Protein AF-A0A3A4ZFB1-F1 (afdb_monomer)

Solvent-accessible surface area (backbone atoms only — not comparable to full-atom values): 3448 Å² total; per-residue (Å²): 115,69,64,61,54,53,51,52,53,49,52,50,52,54,52,48,50,53,51,44,49,50,34,48,47,34,65,73,72,59,76,56,89,60,61,69,59,35,53,48,51,45,51,52,49,50,52,51,50,51,51,52,52,50,49,58,55,58,78,73,107

Radius of gyration: 14.43 Å; Cα contacts (8 Å, |Δi|>4): 16; chains: 1; bounding box: 36×13×41 Å

Organism: NCBI:txid2053526

Secondary structure (DSSP, 8-state):
-HHHHHHHHHHHHHHHHHHHHHHHHHHHHT--S-HHHHHHHHHHHHHHHHHHHHHHHHTT-

Mean predicted aligned error: 4.28 Å

pLDDT: mean 91.56, std 8.44, range [56.12, 97.81]

Structure (mmCIF, N/CA/C/O backbone):
data_AF-A0A3A4ZFB1-F1
#
_entry.id   AF-A0A3A4ZFB1-F1
#
loop_
_atom_site.group_PDB
_atom_site.id
_atom_site.type_symbol
_atom_site.label_atom_id
_atom_site.label_alt_id
_atom_site.label_comp_id
_atom_site.label_asym_id
_atom_site.label_entity_id
_atom_site.label_seq_id
_atom_site.pdbx_PDB_ins_code
_atom_site.Cartn_x
_atom_site.Cartn_y
_atom_site.Cartn_z
_atom_site.occupancy
_atom_site.B_iso_or_equiv
_atom_site.auth_seq_id
_atom_site.auth_comp_id
_atom_site.auth_asym_id
_atom_site.auth_atom_id
_atom_site.pdbx_PDB_model_num
ATOM 1 N N . MET A 1 1 ? -2.461 -1.243 26.738 1.00 60.84 1 MET A N 1
ATOM 2 C CA . MET A 1 1 ? -2.778 -2.028 25.517 1.00 60.84 1 MET A CA 1
ATOM 3 C C . MET A 1 1 ? -3.184 -1.177 24.302 1.00 60.84 1 MET A C 1
ATOM 5 O O . MET A 1 1 ? -2.773 -1.512 23.200 1.00 60.84 1 MET A O 1
ATOM 9 N N . MET A 1 2 ? -3.951 -0.081 24.452 1.00 73.00 2 MET A N 1
ATOM 10 C CA . MET A 1 2 ? -4.383 0.758 23.308 1.00 73.00 2 MET A CA 1
ATOM 11 C C . MET A 1 2 ? -3.243 1.496 22.589 1.00 73.00 2 MET A C 1
ATOM 13 O O . MET A 1 2 ? -3.277 1.620 21.370 1.00 73.00 2 MET A O 1
ATOM 17 N N . ILE A 1 3 ? -2.235 1.968 23.328 1.00 89.50 3 ILE A N 1
ATOM 18 C CA . ILE A 1 3 ? -1.114 2.741 22.765 1.00 89.50 3 ILE A CA 1
ATOM 19 C C . ILE A 1 3 ? -0.276 1.875 21.817 1.00 89.50 3 ILE A C 1
ATOM 21 O O . ILE A 1 3 ? -0.019 2.287 20.693 1.00 89.50 3 ILE A O 1
ATOM 25 N N . LEU A 1 4 ? 0.049 0.641 22.218 1.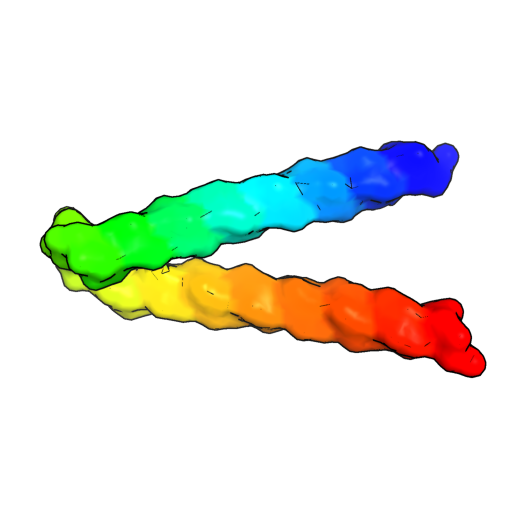00 92.44 4 LEU A N 1
ATOM 26 C CA . LEU A 1 4 ? 0.804 -0.293 21.380 1.00 92.44 4 LEU A CA 1
ATOM 27 C C . LEU A 1 4 ? 0.074 -0.606 20.067 1.00 92.44 4 LEU A C 1
ATOM 29 O O . LEU A 1 4 ? 0.694 -0.587 19.014 1.00 92.44 4 LEU A O 1
ATOM 33 N N . LYS A 1 5 ? -1.249 -0.824 20.112 1.00 88.69 5 LYS A N 1
ATOM 34 C CA . LYS A 1 5 ? -2.057 -1.048 18.901 1.00 88.69 5 LYS A CA 1
ATOM 35 C C . LYS A 1 5 ? -2.003 0.150 17.951 1.00 88.69 5 LYS A C 1
ATOM 37 O O . LYS A 1 5 ? -1.835 -0.042 16.756 1.00 88.69 5 LYS A O 1
ATOM 42 N N . LYS A 1 6 ? -2.097 1.374 18.482 1.00 89.25 6 LYS A N 1
ATOM 43 C CA . LYS A 1 6 ? -1.996 2.606 17.684 1.00 89.25 6 LYS A CA 1
ATOM 44 C C . LYS A 1 6 ? -0.612 2.776 17.058 1.00 89.25 6 LYS A C 1
ATOM 46 O O . LYS A 1 6 ? -0.534 3.103 15.882 1.00 89.25 6 LYS A O 1
ATOM 51 N N . ILE A 1 7 ? 0.455 2.518 17.818 1.00 95.44 7 ILE A N 1
ATOM 52 C CA . ILE A 1 7 ? 1.833 2.558 17.307 1.00 95.44 7 ILE A CA 1
ATOM 53 C C . ILE A 1 7 ? 2.010 1.518 16.201 1.00 95.44 7 ILE A C 1
ATOM 55 O O . ILE A 1 7 ? 2.535 1.842 15.145 1.00 95.44 7 ILE A O 1
ATOM 59 N N . LEU A 1 8 ? 1.518 0.295 16.403 1.00 94.44 8 LEU A N 1
ATOM 60 C CA . LEU A 1 8 ? 1.636 -0.776 15.417 1.00 94.44 8 LEU A CA 1
ATOM 61 C C . LEU A 1 8 ? 0.870 -0.453 14.126 1.00 94.44 8 LEU A C 1
ATOM 63 O O . LEU A 1 8 ? 1.405 -0.639 13.039 1.00 94.44 8 LEU A O 1
ATOM 67 N N . SER A 1 9 ? -0.345 0.097 14.235 1.00 92.50 9 SER A N 1
ATOM 68 C CA . SER A 1 9 ? -1.090 0.611 13.079 1.00 92.50 9 SER A CA 1
ATOM 69 C C . SER A 1 9 ? -0.345 1.741 12.371 1.00 92.50 9 SER A C 1
ATOM 71 O O . SER A 1 9 ? -0.307 1.757 11.148 1.00 92.50 9 SER A O 1
ATOM 73 N N . PHE A 1 10 ? 0.257 2.669 13.115 1.00 94.81 10 PHE A N 1
ATOM 74 C CA . PHE A 1 10 ? 1.018 3.773 12.536 1.00 94.81 10 PHE A CA 1
ATOM 75 C C . PHE A 1 10 ? 2.259 3.276 11.784 1.00 94.81 10 PHE A C 1
ATOM 77 O O . PHE A 1 10 ? 2.461 3.651 10.635 1.00 94.81 10 PHE A O 1
ATOM 84 N N . VAL A 1 11 ? 3.043 2.383 12.394 1.00 96.75 11 VAL A N 1
ATOM 85 C CA . VAL A 1 11 ? 4.220 1.769 11.761 1.00 96.75 11 VAL A CA 1
ATOM 86 C C . VAL A 1 11 ? 3.823 1.010 10.497 1.00 96.75 11 VAL A C 1
ATOM 88 O O . VAL A 1 11 ? 4.474 1.171 9.472 1.00 96.75 11 VAL A O 1
ATOM 91 N N . LEU A 1 12 ? 2.731 0.238 10.539 1.00 95.25 12 LEU A N 1
ATOM 92 C CA . LEU A 1 12 ? 2.217 -0.468 9.365 1.00 95.25 12 LEU A CA 1
ATOM 93 C C . LEU A 1 12 ? 1.858 0.498 8.226 1.00 95.25 12 LEU A C 1
ATOM 95 O O . LEU A 1 12 ? 2.237 0.251 7.088 1.00 95.25 12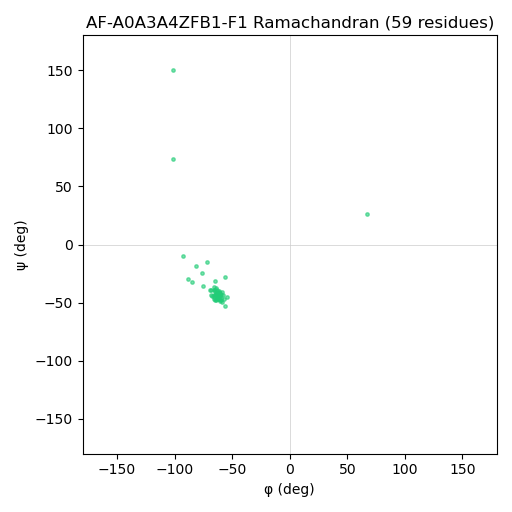 LEU A O 1
ATOM 99 N N . ILE A 1 13 ? 1.162 1.599 8.530 1.00 96.38 13 ILE A N 1
ATOM 100 C CA . ILE A 1 13 ? 0.796 2.615 7.532 1.00 96.38 13 ILE A CA 1
ATOM 101 C C . ILE A 1 13 ? 2.052 3.232 6.912 1.00 96.38 13 ILE A C 1
ATOM 103 O O . ILE A 1 13 ? 2.138 3.331 5.695 1.00 96.38 13 ILE A O 1
ATOM 107 N N . VAL A 1 14 ? 3.032 3.621 7.732 1.00 97.44 14 VAL A N 1
ATOM 108 C CA . VAL A 1 14 ? 4.283 4.215 7.239 1.00 97.44 14 VAL A CA 1
ATOM 109 C C . VAL A 1 14 ? 5.045 3.232 6.348 1.00 97.44 14 VAL A C 1
ATOM 111 O O . VAL A 1 14 ? 5.524 3.629 5.291 1.00 97.44 14 VAL A O 1
ATOM 114 N N . LEU A 1 15 ? 5.122 1.954 6.730 1.00 97.12 15 LEU A N 1
ATOM 115 C CA . LEU A 1 15 ? 5.777 0.925 5.919 1.00 97.12 15 LEU A CA 1
ATOM 116 C C . LEU A 1 15 ? 5.080 0.713 4.572 1.00 97.12 15 LEU A C 1
ATOM 118 O O . LEU A 1 15 ? 5.763 0.648 3.556 1.00 97.12 15 LEU A O 1
ATOM 122 N N . LEU A 1 16 ? 3.746 0.640 4.554 1.00 97.12 16 LEU A N 1
ATOM 123 C CA . LEU A 1 16 ? 2.984 0.510 3.309 1.00 97.12 16 LEU A CA 1
ATOM 124 C C . LEU A 1 16 ? 3.182 1.722 2.395 1.00 97.12 16 LEU A C 1
ATOM 126 O O . LEU A 1 16 ? 3.407 1.546 1.208 1.00 97.12 16 LEU A O 1
ATOM 130 N N . LEU A 1 17 ? 3.190 2.939 2.946 1.00 97.81 17 LEU A N 1
ATOM 131 C CA . LEU A 1 17 ? 3.425 4.154 2.159 1.00 97.81 17 LEU A CA 1
ATOM 132 C C . LEU A 1 17 ? 4.835 4.212 1.563 1.00 97.81 17 LEU A C 1
ATOM 134 O O . LEU A 1 17 ? 4.995 4.656 0.431 1.00 97.81 17 LEU A O 1
ATOM 138 N N . LEU A 1 18 ? 5.855 3.774 2.307 1.00 97.81 18 LEU A N 1
ATOM 139 C CA . LEU A 1 18 ? 7.222 3.689 1.783 1.00 97.81 18 LEU A CA 1
ATOM 140 C C . LEU A 1 18 ? 7.335 2.640 0.673 1.00 97.81 18 LEU A C 1
ATOM 142 O O . LEU A 1 18 ? 8.031 2.873 -0.311 1.00 97.81 18 LEU A O 1
ATOM 146 N N . LEU A 1 19 ? 6.642 1.510 0.825 1.00 96.50 19 LEU A N 1
ATOM 147 C CA . LEU A 1 19 ? 6.614 0.450 -0.176 1.00 96.50 19 LEU A CA 1
ATOM 148 C C . LEU A 1 19 ? 5.879 0.895 -1.452 1.00 96.50 19 LEU A C 1
ATOM 150 O O . LEU A 1 19 ? 6.392 0.693 -2.546 1.00 96.50 19 LEU A O 1
ATOM 154 N N . ASP A 1 20 ? 4.731 1.561 -1.313 1.00 97.19 20 ASP A N 1
ATOM 155 C CA . ASP A 1 20 ? 3.981 2.129 -2.439 1.00 97.19 20 ASP A CA 1
ATOM 156 C C . ASP A 1 20 ? 4.781 3.218 -3.156 1.00 97.19 20 ASP A C 1
ATOM 158 O O . ASP A 1 20 ? 4.752 3.299 -4.381 1.00 97.19 20 ASP A O 1
ATOM 162 N N . TYR A 1 21 ? 5.507 4.051 -2.402 1.00 96.31 21 TYR A N 1
ATOM 163 C CA . TYR A 1 21 ? 6.390 5.060 -2.978 1.00 96.31 21 TYR A CA 1
ATOM 164 C C . TYR A 1 21 ? 7.493 4.418 -3.820 1.00 96.31 21 TYR A C 1
ATOM 166 O O . TYR A 1 21 ? 7.699 4.851 -4.947 1.00 96.31 21 TYR A O 1
ATOM 174 N N . ALA A 1 22 ? 8.161 3.382 -3.302 1.00 94.69 22 ALA A N 1
ATOM 175 C CA . ALA A 1 22 ? 9.195 2.663 -4.044 1.00 94.69 22 ALA A CA 1
ATOM 176 C C . ALA A 1 22 ? 8.630 2.028 -5.324 1.00 94.69 22 ALA A C 1
ATOM 178 O O . ALA A 1 22 ? 9.149 2.277 -6.405 1.00 94.69 22 ALA A O 1
ATOM 179 N N . ALA A 1 23 ? 7.499 1.323 -5.223 1.00 94.88 23 ALA A N 1
ATOM 180 C CA . ALA A 1 23 ? 6.863 0.700 -6.381 1.00 94.88 23 ALA A CA 1
ATOM 181 C C . ALA A 1 23 ? 6.428 1.724 -7.442 1.00 94.88 23 ALA A C 1
ATOM 183 O O . ALA A 1 23 ? 6.573 1.499 -8.642 1.00 94.88 23 ALA A O 1
ATOM 184 N N . LEU A 1 24 ? 5.901 2.878 -7.019 1.00 95.50 24 LEU A N 1
ATOM 185 C CA . LEU A 1 24 ? 5.545 3.960 -7.937 1.00 95.50 24 LEU A CA 1
ATOM 186 C C . LEU A 1 24 ? 6.773 4.624 -8.558 1.00 95.50 24 LEU A C 1
ATOM 188 O O . LEU A 1 24 ? 6.726 4.967 -9.739 1.00 95.50 24 LEU A O 1
ATOM 192 N N . ASP A 1 25 ? 7.848 4.818 -7.798 1.00 94.94 25 ASP A N 1
ATOM 193 C CA . ASP A 1 25 ? 9.110 5.339 -8.323 1.00 94.94 25 ASP A CA 1
ATOM 194 C C . ASP A 1 25 ? 9.637 4.412 -9.419 1.00 94.94 25 ASP A C 1
ATOM 196 O O . ASP A 1 25 ? 9.854 4.859 -10.544 1.00 94.94 25 ASP A O 1
ATOM 200 N N . ASP A 1 26 ? 9.689 3.108 -9.156 1.00 94.06 26 ASP A N 1
ATOM 201 C CA . ASP A 1 26 ? 10.138 2.100 -10.115 1.00 94.06 26 ASP A CA 1
ATOM 202 C C . ASP A 1 26 ? 9.243 2.040 -11.369 1.00 94.06 26 ASP A C 1
ATOM 204 O O . ASP A 1 26 ? 9.751 2.023 -12.497 1.00 94.06 26 ASP A O 1
ATOM 208 N N . ILE A 1 27 ? 7.913 2.116 -11.209 1.00 92.88 27 ILE A N 1
ATOM 209 C C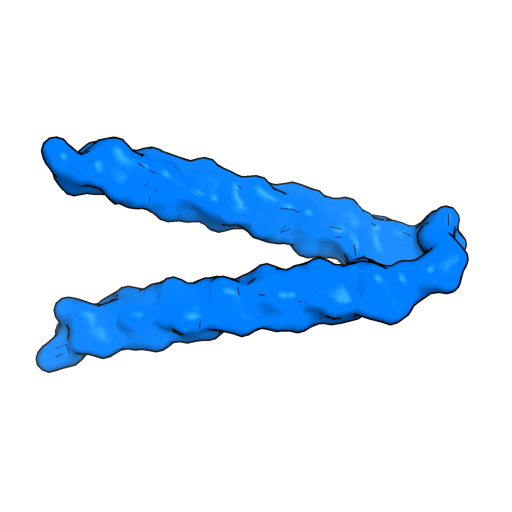A . ILE A 1 27 ? 6.962 2.184 -12.335 1.00 92.88 27 ILE A CA 1
ATOM 210 C C . ILE A 1 27 ? 7.149 3.463 -13.167 1.00 92.88 27 ILE A C 1
ATOM 212 O O . ILE A 1 27 ? 7.054 3.418 -14.394 1.00 92.88 27 ILE A O 1
ATOM 216 N N . THR A 1 28 ? 7.348 4.617 -12.523 1.00 93.19 28 THR A N 1
ATOM 217 C CA . THR A 1 28 ? 7.340 5.930 -13.200 1.00 93.19 28 THR A CA 1
ATOM 218 C C . THR A 1 28 ? 8.680 6.299 -13.820 1.00 93.19 28 THR A C 1
ATOM 220 O O . THR A 1 28 ? 8.711 6.948 -14.866 1.00 93.19 28 THR A O 1
ATOM 223 N N . THR A 1 29 ? 9.781 5.869 -13.211 1.00 92.00 29 THR A N 1
ATOM 224 C CA . THR A 1 29 ? 11.137 6.044 -13.742 1.00 92.00 29 THR A CA 1
ATOM 225 C C . THR A 1 29 ? 11.487 4.989 -14.789 1.00 92.00 29 THR A C 1
ATOM 227 O O . THR A 1 29 ? 12.401 5.201 -15.586 1.00 92.00 29 THR A O 1
ATOM 230 N N . GLY A 1 30 ? 10.747 3.874 -14.823 1.00 83.81 30 GLY A N 1
ATOM 231 C CA . GLY A 1 30 ? 11.034 2.735 -15.692 1.00 83.81 30 GLY A CA 1
ATOM 232 C C . GLY A 1 30 ? 12.331 2.021 -15.312 1.00 83.81 30 GLY A C 1
ATOM 233 O O . GLY A 1 30 ? 12.988 1.439 -16.175 1.00 83.81 30 GLY A O 1
ATOM 234 N N . ASN A 1 31 ? 12.723 2.125 -14.040 1.00 82.06 31 ASN A N 1
ATOM 235 C CA . ASN A 1 31 ? 13.974 1.594 -13.510 1.00 82.06 31 ASN A CA 1
ATOM 236 C C . ASN A 1 31 ? 13.924 0.065 -13.316 1.00 82.06 31 ASN A C 1
ATOM 238 O O . ASN A 1 31 ? 14.957 -0.599 -13.377 1.00 82.06 31 ASN A O 1
ATOM 242 N N . GLU A 1 32 ? 12.725 -0.503 -13.156 1.00 80.38 32 GLU A N 1
ATOM 243 C C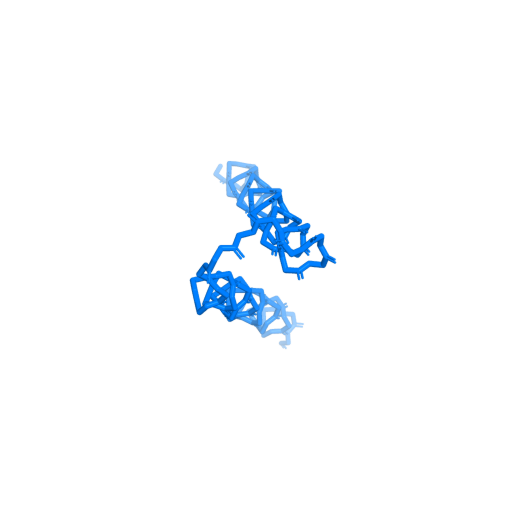A . GLU A 1 32 ? 12.497 -1.942 -12.993 1.00 80.38 32 GLU A CA 1
ATOM 244 C C . GLU A 1 32 ? 12.007 -2.633 -14.272 1.00 80.38 32 GLU A C 1
ATOM 246 O O . GLU A 1 32 ? 11.297 -2.069 -15.109 1.00 80.38 32 GLU A O 1
ATOM 251 N N . ILE A 1 33 ? 12.361 -3.914 -14.400 1.00 74.06 33 ILE A N 1
ATOM 252 C CA . ILE A 1 33 ? 11.926 -4.765 -15.518 1.00 74.06 33 ILE A CA 1
ATOM 253 C C . ILE A 1 33 ? 10.591 -5.440 -15.174 1.00 74.06 33 ILE A C 1
ATOM 255 O O . ILE A 1 33 ? 9.790 -5.728 -16.069 1.00 74.06 33 ILE A O 1
ATOM 259 N N . ASN A 1 34 ? 10.322 -5.698 -13.888 1.00 84.88 34 ASN A N 1
ATOM 260 C CA . ASN A 1 34 ? 9.161 -6.479 -13.467 1.00 84.88 34 ASN A CA 1
ATOM 261 C C . ASN A 1 34 ? 7.995 -5.632 -12.939 1.00 84.88 34 ASN A C 1
ATOM 263 O O . ASN A 1 34 ? 7.636 -5.686 -11.764 1.00 84.88 34 ASN A O 1
ATOM 267 N N . TYR A 1 35 ? 7.299 -4.958 -13.852 1.00 89.38 35 TYR A N 1
ATOM 268 C CA . TYR A 1 35 ? 6.095 -4.184 -13.529 1.00 89.38 35 TYR A CA 1
ATOM 269 C C . TYR A 1 35 ? 4.984 -4.995 -12.843 1.00 89.38 35 TYR A C 1
ATOM 271 O O . TYR A 1 35 ? 4.189 -4.432 -12.094 1.00 89.38 35 TYR A O 1
ATOM 279 N N . TYR A 1 36 ? 4.896 -6.311 -13.074 1.00 93.44 36 TYR A N 1
ATOM 280 C CA . TYR A 1 36 ? 3.859 -7.133 -12.443 1.00 93.44 36 TYR A CA 1
ATOM 281 C C . TYR A 1 36 ? 4.006 -7.182 -10.923 1.00 93.44 36 TYR A C 1
ATOM 283 O O . TYR A 1 36 ? 2.996 -7.183 -10.221 1.00 93.44 36 TYR A O 1
ATOM 291 N N . LEU A 1 37 ? 5.243 -7.226 -10.421 1.00 91.81 37 LEU A N 1
ATOM 292 C CA . LEU A 1 37 ? 5.507 -7.235 -8.987 1.00 91.81 37 LEU A CA 1
ATOM 293 C C . LEU A 1 37 ? 5.142 -5.884 -8.364 1.00 91.81 37 LEU A C 1
ATOM 295 O O . LEU A 1 37 ? 4.433 -5.862 -7.359 1.00 91.81 37 LEU A O 1
ATOM 299 N N . GLU A 1 38 ? 5.509 -4.782 -9.017 1.00 93.12 38 GLU A N 1
ATOM 300 C CA . GLU A 1 38 ? 5.184 -3.432 -8.544 1.00 93.12 38 GLU A CA 1
ATOM 301 C C . GLU A 1 38 ? 3.672 -3.177 -8.490 1.00 93.12 38 GLU A C 1
ATOM 303 O O . GLU A 1 38 ? 3.132 -2.729 -7.477 1.00 93.12 38 GLU A O 1
ATOM 308 N N . TYR A 1 39 ? 2.930 -3.555 -9.535 1.00 95.00 39 TYR A N 1
ATOM 309 C CA . TYR A 1 39 ? 1.468 -3.445 -9.508 1.00 95.00 39 TYR A CA 1
ATOM 310 C C . TYR A 1 39 ? 0.824 -4.365 -8.462 1.00 95.00 39 TYR A C 1
ATOM 312 O O . TYR A 1 39 ? -0.215 -4.017 -7.896 1.00 95.00 39 TYR A O 1
ATOM 320 N N . LEU A 1 40 ? 1.423 -5.525 -8.178 1.00 96.06 40 LEU A N 1
ATOM 321 C CA . LEU A 1 40 ? 0.946 -6.426 -7.130 1.00 96.06 40 LEU A CA 1
ATOM 322 C C . LEU A 1 40 ? 1.155 -5.821 -5.738 1.00 96.06 40 LEU A C 1
ATOM 324 O O . LEU A 1 40 ? 0.254 -5.929 -4.903 1.00 96.06 40 LEU A O 1
ATOM 328 N N . ILE A 1 41 ? 2.286 -5.147 -5.505 1.00 95.38 41 ILE A N 1
ATOM 329 C CA . ILE A 1 41 ? 2.547 -4.378 -4.281 1.00 95.38 41 ILE A CA 1
ATOM 330 C C . ILE A 1 41 ? 1.446 -3.336 -4.069 1.00 95.38 41 ILE A C 1
ATOM 332 O O . ILE A 1 41 ? 0.789 -3.342 -3.024 1.00 95.38 41 ILE A O 1
ATOM 336 N N . LEU A 1 42 ? 1.171 -2.513 -5.086 1.00 96.56 42 LEU A N 1
ATOM 337 C CA . LEU A 1 42 ? 0.145 -1.471 -5.005 1.00 96.56 42 LEU A CA 1
ATOM 338 C C . LEU A 1 42 ? -1.252 -2.055 -4.760 1.00 96.56 42 LEU A C 1
ATOM 340 O O . LEU A 1 42 ? -2.016 -1.540 -3.941 1.00 96.56 42 LEU A O 1
ATOM 344 N N . LEU A 1 43 ? -1.594 -3.163 -5.423 1.00 97.62 43 LEU A N 1
ATOM 345 C CA . LEU A 1 43 ? -2.881 -3.836 -5.237 1.00 97.62 43 LEU A CA 1
ATOM 346 C C . LEU A 1 43 ? -3.035 -4.411 -3.819 1.00 97.62 43 LEU A C 1
ATOM 348 O O . LEU A 1 43 ? -4.118 -4.332 -3.222 1.00 97.62 43 LEU A O 1
ATOM 352 N N . ALA A 1 44 ? -1.963 -4.981 -3.266 1.00 96.44 44 ALA A N 1
ATOM 353 C CA . ALA A 1 44 ? -1.942 -5.496 -1.903 1.00 96.44 44 ALA A CA 1
ATOM 354 C C . ALA A 1 44 ? -2.108 -4.361 -0.882 1.00 96.44 44 ALA A C 1
ATOM 356 O O . ALA A 1 44 ? -2.961 -4.460 0.005 1.00 96.44 44 ALA A O 1
ATOM 357 N N . SER A 1 45 ? -1.364 -3.262 -1.044 1.00 96.38 45 SER A N 1
ATOM 358 C CA . SER A 1 45 ? -1.474 -2.076 -0.190 1.00 96.38 45 SER A CA 1
ATOM 359 C C . SER A 1 45 ? -2.880 -1.471 -0.237 1.00 96.38 45 SER A C 1
ATOM 361 O O . SER A 1 45 ? -3.523 -1.291 0.804 1.00 96.38 45 SER A O 1
ATOM 363 N N . PHE A 1 46 ? -3.434 -1.287 -1.441 1.00 97.44 46 PHE A N 1
ATOM 364 C CA . PHE A 1 46 ? -4.804 -0.813 -1.641 1.00 97.44 46 PHE A CA 1
ATOM 365 C C . PHE A 1 46 ? -5.829 -1.680 -0.898 1.00 97.44 46 PHE A C 1
ATOM 367 O O . PHE A 1 46 ? -6.703 -1.161 -0.201 1.00 97.44 46 PHE A O 1
ATOM 374 N N . SER A 1 47 ? -5.701 -3.006 -0.992 1.00 97.56 47 SER A N 1
ATOM 375 C CA . SER A 1 47 ? -6.599 -3.949 -0.315 1.00 97.56 47 SER A CA 1
ATOM 376 C C . SER A 1 47 ? -6.516 -3.828 1.211 1.00 97.56 47 SER A C 1
ATOM 378 O O . SER A 1 47 ? -7.544 -3.834 1.894 1.00 97.56 47 SER A O 1
ATOM 380 N N . ILE A 1 48 ? -5.307 -3.669 1.763 1.00 96.50 48 ILE A N 1
ATOM 381 C CA . ILE A 1 48 ? -5.100 -3.478 3.205 1.00 96.50 48 ILE A CA 1
ATOM 382 C C . ILE A 1 48 ? -5.736 -2.163 3.666 1.00 96.50 48 ILE A C 1
ATOM 384 O O . ILE A 1 48 ? -6.504 -2.163 4.635 1.00 96.50 48 ILE A O 1
ATOM 388 N N . PHE A 1 49 ? -5.487 -1.060 2.956 1.00 96.62 49 PHE A N 1
ATOM 389 C CA . PHE A 1 49 ? -6.091 0.230 3.282 1.00 96.62 49 PHE A CA 1
ATOM 390 C C . PHE A 1 49 ? -7.616 0.199 3.169 1.00 96.62 49 PHE A C 1
ATOM 392 O O . PHE A 1 49 ? -8.293 0.684 4.076 1.00 96.62 49 PHE A O 1
ATOM 399 N N . ALA A 1 50 ? -8.176 -0.437 2.137 1.00 97.00 50 ALA A N 1
ATOM 400 C CA . ALA A 1 50 ? -9.620 -0.595 1.985 1.00 97.00 50 ALA A CA 1
ATOM 401 C C . ALA A 1 50 ? -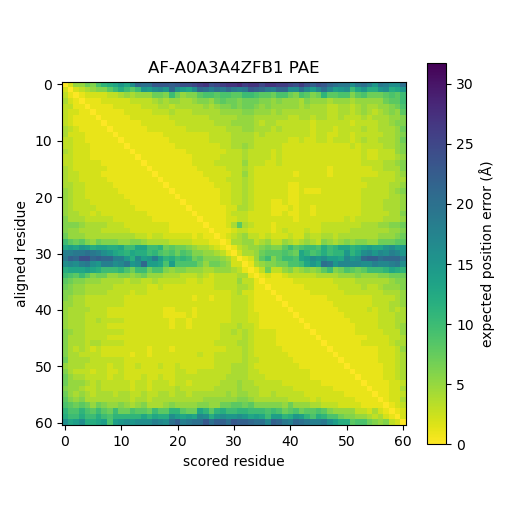10.247 -1.325 3.186 1.00 97.00 50 ALA A C 1
ATOM 403 O O . ALA A 1 50 ? -11.261 -0.877 3.726 1.00 97.00 50 ALA A O 1
ATOM 404 N N . ILE A 1 51 ? -9.616 -2.402 3.672 1.00 96.25 51 ILE A N 1
ATOM 405 C CA . ILE A 1 51 ? -10.069 -3.132 4.867 1.00 96.25 51 ILE A CA 1
ATOM 406 C C . ILE A 1 51 ? -9.960 -2.261 6.127 1.00 96.25 51 ILE A C 1
ATOM 408 O O . ILE A 1 51 ? -10.877 -2.263 6.954 1.00 96.25 51 ILE A O 1
ATOM 412 N N . MET A 1 52 ? -8.857 -1.526 6.299 1.00 93.62 52 MET A N 1
ATOM 413 C CA . MET A 1 52 ? -8.663 -0.634 7.449 1.00 93.62 52 MET A CA 1
ATOM 414 C C . MET A 1 52 ? -9.715 0.477 7.486 1.00 93.62 52 MET A C 1
ATOM 416 O O . MET A 1 52 ? -10.321 0.716 8.531 1.00 93.62 52 MET A O 1
ATOM 420 N N . ILE A 1 53 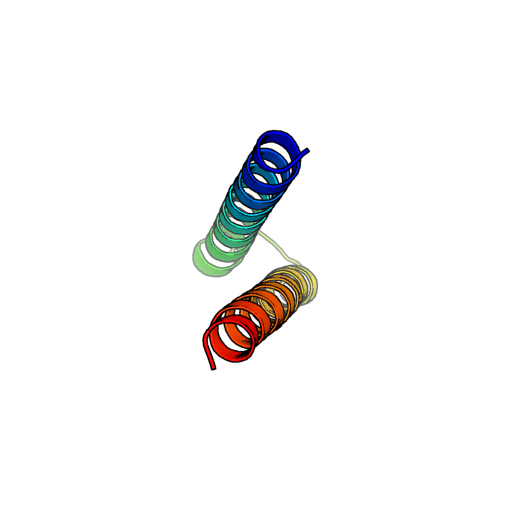? -9.974 1.108 6.340 1.00 94.44 53 ILE A N 1
ATOM 421 C CA . ILE A 1 53 ? -10.988 2.151 6.176 1.00 94.44 53 ILE A CA 1
ATOM 422 C C . ILE A 1 53 ? -12.385 1.579 6.438 1.00 94.44 53 ILE A C 1
ATOM 424 O O . ILE A 1 53 ? -13.149 2.156 7.212 1.00 94.44 53 ILE 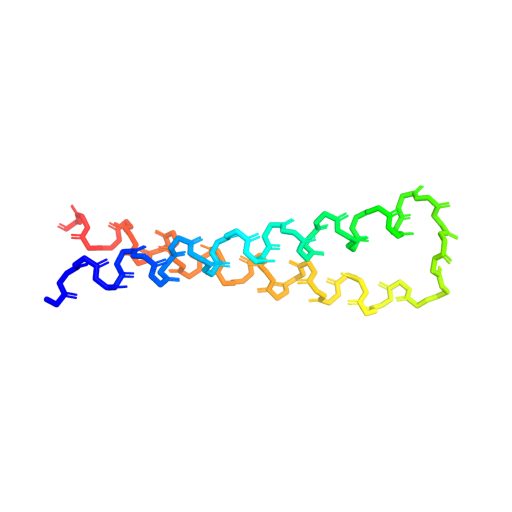A O 1
ATOM 428 N N . TYR A 1 54 ? -12.711 0.416 5.864 1.00 96.25 54 TYR A N 1
ATOM 429 C CA . TYR A 1 54 ? -13.993 -0.253 6.094 1.00 96.25 54 TYR A CA 1
ATOM 430 C C . TYR A 1 54 ? -14.235 -0.531 7.582 1.00 96.25 54 TYR A C 1
ATOM 432 O O . TYR A 1 54 ? -15.303 -0.210 8.104 1.00 96.25 54 TYR A O 1
ATOM 440 N N . LYS A 1 55 ? -13.236 -1.077 8.290 1.00 93.00 55 LYS A N 1
ATOM 441 C CA . LYS A 1 55 ? -13.321 -1.317 9.739 1.00 93.00 55 LYS A CA 1
ATOM 442 C C . LYS A 1 55 ? -13.517 -0.020 10.518 1.00 93.00 55 LYS A C 1
ATOM 444 O O . LYS A 1 55 ? -14.394 0.040 11.369 1.00 93.00 55 LYS A O 1
ATOM 449 N N . PHE A 1 56 ? -12.770 1.029 10.180 1.00 89.94 56 PHE A N 1
ATOM 450 C CA . PHE A 1 56 ? -12.896 2.331 10.833 1.00 89.94 56 PHE A CA 1
ATOM 451 C C . PHE A 1 56 ? -14.305 2.927 10.710 1.00 89.94 56 PHE A C 1
ATOM 453 O O . PHE A 1 56 ? -14.822 3.481 11.678 1.00 89.94 56 PHE A O 1
ATOM 460 N N . PHE A 1 57 ? -14.941 2.806 9.541 1.00 94.69 57 PHE A N 1
ATOM 461 C CA . PHE A 1 57 ? -16.317 3.270 9.354 1.00 94.69 57 PHE A CA 1
ATOM 462 C C . PHE A 1 57 ? -17.353 2.351 10.001 1.00 94.69 57 PHE A C 1
ATOM 464 O O . PHE A 1 57 ? -18.343 2.848 10.533 1.00 94.69 57 PHE A O 1
ATOM 471 N N . LYS A 1 58 ? -17.130 1.032 9.989 1.00 93.25 58 LYS A N 1
ATOM 472 C CA . LYS A 1 58 ? -18.007 0.067 10.659 1.00 93.25 58 LYS A CA 1
ATOM 473 C C . LYS A 1 58 ? -18.029 0.275 12.174 1.00 93.25 58 LYS A C 1
ATOM 475 O O . LYS A 1 58 ? -19.104 0.260 12.749 1.00 93.25 58 LYS A O 1
ATOM 480 N N . ASP A 1 59 ? -16.874 0.509 12.793 1.00 82.81 59 ASP A N 1
ATOM 481 C CA . ASP A 1 59 ? -16.754 0.685 14.248 1.00 82.81 59 ASP A CA 1
ATOM 482 C C . ASP A 1 59 ? -17.331 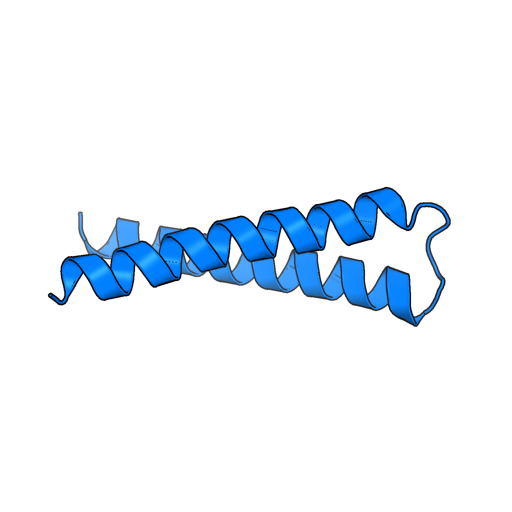2.027 14.744 1.00 82.81 59 ASP A C 1
ATOM 484 O O . ASP A 1 59 ? -17.531 2.214 15.943 1.00 82.81 59 ASP A O 1
ATOM 488 N N . LYS A 1 60 ? -17.581 2.979 13.834 1.00 74.75 60 LYS A N 1
ATOM 489 C CA . LYS A 1 60 ? -18.204 4.278 14.133 1.00 74.75 60 LYS A CA 1
ATOM 490 C C . LYS A 1 60 ? -19.727 4.297 13.974 1.00 74.75 60 LYS A C 1
ATOM 492 O O . LYS A 1 60 ? -20.333 5.313 14.312 1.00 74.75 60 LYS A O 1
ATOM 497 N N . LYS A 1 61 ? -20.314 3.245 13.405 1.00 56.12 61 LYS A N 1
ATOM 498 C CA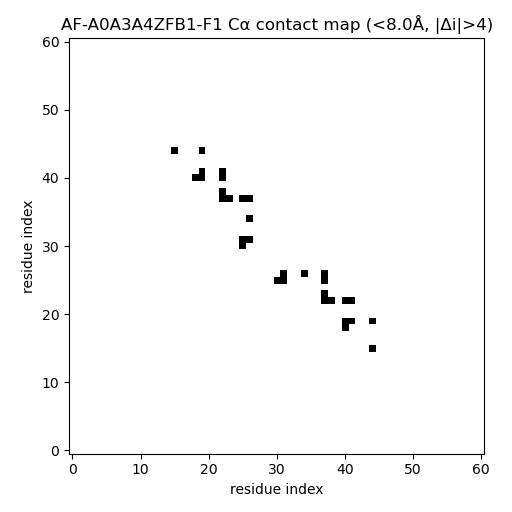 . LYS A 1 61 ? -21.749 3.129 13.131 1.00 56.12 61 LYS A CA 1
ATOM 499 C C . LYS A 1 61 ? -22.425 2.301 14.215 1.00 56.12 61 LYS A C 1
ATOM 501 O O . LYS A 1 61 ? -23.558 2.674 14.578 1.00 56.12 61 LYS A O 1
#

Foldseek 3Di:
DVVVVVVVVVVVLVVLVVLLVVLVCCVVVVVDPDNVVSVVSVVVSVVVVVVVVVVVVVVVD

Sequence (61 aa):
MMILKKILSFVLIVLLLLLDYAALDDITTGNEINYYLEYLILLASFSIFAIMIYKFFKDKK